Protein AF-A0A939ZTC3-F1 (afdb_monomer)

Mean predicted aligned error: 4.65 Å

Structure (mmCIF, N/CA/C/O backbone):
data_AF-A0A939ZTC3-F1
#
_entry.id   AF-A0A939ZTC3-F1
#
loop_
_atom_site.group_PDB
_atom_site.id
_atom_site.type_symbol
_atom_site.label_atom_id
_atom_site.label_alt_id
_atom_site.label_comp_id
_atom_site.label_asym_id
_atom_site.label_entity_id
_atom_site.label_seq_id
_atom_site.pdbx_PDB_ins_code
_atom_site.Cartn_x
_atom_site.Cartn_y
_atom_site.Cartn_z
_atom_site.occupancy
_atom_site.B_iso_or_equiv
_atom_site.auth_seq_id
_atom_site.auth_comp_id
_atom_site.auth_asym_id
_atom_site.auth_atom_id
_atom_site.pdbx_PDB_model_num
ATOM 1 N N . MET A 1 1 ? -7.137 3.616 25.313 1.00 63.56 1 MET A N 1
ATOM 2 C CA . MET A 1 1 ? -8.111 3.321 24.238 1.00 63.56 1 MET A CA 1
ATOM 3 C C . MET A 1 1 ? -7.388 2.529 23.168 1.00 63.56 1 MET A C 1
ATOM 5 O O . MET A 1 1 ? -6.253 2.884 22.868 1.00 63.56 1 MET A O 1
ATOM 9 N N . ASN A 1 2 ? -7.993 1.467 22.638 1.00 85.19 2 ASN A N 1
ATOM 10 C CA . ASN A 1 2 ? -7.394 0.723 21.528 1.00 85.19 2 ASN A CA 1
ATOM 11 C C . ASN A 1 2 ? -7.435 1.591 20.268 1.00 85.19 2 ASN A C 1
ATOM 13 O O . ASN A 1 2 ? -8.439 2.265 20.023 1.00 85.19 2 ASN A O 1
ATOM 17 N N . LYS A 1 3 ? -6.336 1.614 19.508 1.00 95.19 3 LYS A N 1
ATOM 18 C CA . LYS A 1 3 ? -6.281 2.356 18.246 1.00 95.19 3 LYS A CA 1
ATOM 19 C C . LYS A 1 3 ? -7.285 1.740 17.260 1.00 95.19 3 LYS A C 1
ATOM 21 O O . LYS A 1 3 ? -7.425 0.516 17.242 1.00 95.19 3 LYS A O 1
ATOM 26 N N . PRO A 1 4 ? -7.992 2.542 16.447 1.00 95.88 4 PRO A N 1
ATOM 27 C CA . PRO A 1 4 ? -8.800 2.001 15.362 1.00 95.88 4 PRO A CA 1
ATOM 28 C C . PRO A 1 4 ? -7.920 1.203 14.394 1.00 95.88 4 PRO A C 1
ATOM 30 O O . PRO A 1 4 ? -6.775 1.577 14.131 1.00 95.88 4 PRO A O 1
ATOM 33 N N . LYS A 1 5 ? -8.461 0.108 13.857 1.00 95.31 5 LYS A N 1
ATOM 34 C CA . LYS A 1 5 ? -7.760 -0.717 12.870 1.00 95.31 5 LYS A CA 1
ATOM 35 C C . LYS A 1 5 ? -7.807 -0.071 11.490 1.00 95.31 5 LYS A C 1
ATOM 37 O O . LYS A 1 5 ? -8.830 0.495 11.109 1.00 95.31 5 LYS A O 1
ATOM 42 N N . ILE A 1 6 ? -6.721 -0.190 10.732 1.00 96.56 6 ILE A N 1
ATOM 43 C CA . ILE A 1 6 ? -6.634 0.279 9.345 1.00 96.56 6 ILE A CA 1
ATOM 44 C C . ILE A 1 6 ? -5.984 -0.772 8.444 1.00 96.56 6 ILE A C 1
ATOM 46 O O . ILE A 1 6 ? -5.100 -1.519 8.866 1.00 96.56 6 ILE A O 1
ATOM 50 N N . ALA A 1 7 ? -6.402 -0.795 7.181 1.00 96.25 7 ALA A N 1
ATOM 51 C CA . ALA A 1 7 ? -5.739 -1.521 6.109 1.00 96.25 7 ALA A CA 1
ATOM 52 C C . ALA A 1 7 ? -5.174 -0.531 5.083 1.00 96.25 7 ALA A C 1
ATOM 54 O O . ALA A 1 7 ? -5.844 0.430 4.706 1.00 96.25 7 ALA A O 1
ATOM 55 N N . LEU A 1 8 ? -3.952 -0.773 4.615 1.00 96.75 8 LEU A N 1
ATOM 56 C CA . LEU A 1 8 ? -3.237 0.087 3.677 1.00 96.75 8 LEU A CA 1
ATOM 57 C C . LEU A 1 8 ? -3.006 -0.647 2.353 1.00 96.75 8 LEU A C 1
ATOM 59 O O . LEU A 1 8 ? -2.321 -1.667 2.295 1.00 96.75 8 LEU A O 1
ATOM 63 N N . LEU A 1 9 ? -3.568 -0.116 1.268 1.00 96.19 9 LEU A N 1
ATOM 64 C CA . LEU A 1 9 ? -3.389 -0.640 -0.085 1.00 96.19 9 LEU A CA 1
ATOM 65 C C . LEU A 1 9 ? -2.631 0.398 -0.914 1.00 96.19 9 LEU A C 1
ATOM 67 O O . LEU A 1 9 ? -3.203 1.410 -1.313 1.00 96.19 9 LEU A O 1
ATOM 71 N N . ILE A 1 10 ? -1.345 0.157 -1.160 1.00 95.69 10 ILE A N 1
ATOM 72 C CA . ILE A 1 10 ? -0.412 1.160 -1.680 1.00 95.69 10 ILE A CA 1
ATOM 73 C C . ILE A 1 10 ? -0.098 0.910 -3.154 1.00 95.69 10 ILE A C 1
ATOM 75 O O . ILE A 1 10 ? 0.614 -0.035 -3.494 1.00 95.69 10 ILE A O 1
ATOM 79 N N . ASP A 1 11 ? -0.564 1.793 -4.034 1.00 93.31 11 ASP A N 1
ATOM 80 C CA . ASP A 1 11 ? -0.131 1.818 -5.432 1.00 93.31 11 ASP A CA 1
ATOM 81 C C . ASP A 1 11 ? 1.209 2.557 -5.562 1.00 93.31 11 ASP A C 1
ATOM 83 O O . ASP A 1 11 ? 1.285 3.786 -5.511 1.00 93.31 11 ASP A O 1
ATOM 87 N N . LEU A 1 12 ? 2.287 1.799 -5.758 1.00 92.00 12 LEU A N 1
ATOM 88 C CA . LEU A 1 12 ? 3.637 2.340 -5.907 1.00 92.00 12 LEU A CA 1
ATOM 89 C C . LEU A 1 12 ? 3.866 3.060 -7.239 1.00 92.00 12 LEU A C 1
ATOM 91 O O . LEU A 1 12 ? 4.840 3.813 -7.339 1.00 92.00 12 LEU A O 1
ATOM 95 N N . GLY A 1 13 ? 3.035 2.803 -8.254 1.00 88.19 13 GLY A N 1
ATOM 96 C CA . GLY A 1 13 ? 3.058 3.522 -9.527 1.00 88.19 13 GLY A CA 1
ATOM 97 C C . GLY A 1 13 ? 2.512 4.944 -9.394 1.00 88.19 13 GLY A C 1
ATOM 98 O O . GLY A 1 13 ? 3.053 5.859 -10.013 1.00 88.19 13 GLY A O 1
ATOM 99 N N . SER A 1 14 ? 1.506 5.133 -8.537 1.00 90.94 14 SER A N 1
ATOM 100 C CA . SER A 1 14 ? 0.905 6.444 -8.249 1.00 90.94 14 SER A CA 1
ATOM 101 C C . SER A 1 14 ? 1.545 7.173 -7.059 1.00 90.94 14 SER A C 1
ATOM 103 O O . SER A 1 14 ? 1.420 8.394 -6.939 1.00 90.94 14 SER A O 1
ATOM 105 N N . LEU A 1 15 ? 2.248 6.458 -6.171 1.00 93.44 15 LEU A N 1
ATOM 106 C CA . LEU A 1 15 ? 2.870 7.031 -4.976 1.00 93.44 15 LEU A CA 1
ATOM 107 C C . LEU A 1 15 ? 4.005 8.010 -5.331 1.00 93.44 15 LEU A C 1
ATOM 109 O O . LEU A 1 15 ? 5.059 7.607 -5.822 1.00 93.44 15 LEU A O 1
ATOM 113 N N . LYS A 1 16 ? 3.820 9.293 -4.996 1.00 91.75 16 LYS A N 1
ATOM 114 C CA . LYS A 1 16 ? 4.756 10.391 -5.319 1.00 91.75 16 LYS A CA 1
ATOM 115 C C . LYS A 1 16 ? 5.880 10.615 -4.297 1.00 91.75 16 LYS A C 1
ATOM 117 O O . LYS A 1 16 ? 6.628 11.578 -4.425 1.00 91.75 16 LYS A O 1
ATOM 122 N N . VAL A 1 17 ? 6.012 9.748 -3.294 1.00 94.50 17 VAL A N 1
ATOM 123 C CA . VAL A 1 17 ? 7.068 9.834 -2.268 1.00 94.50 17 VAL A CA 1
ATOM 124 C C . VAL A 1 17 ? 8.126 8.744 -2.445 1.00 94.50 17 VAL A C 1
ATOM 126 O O . VAL A 1 17 ? 7.875 7.689 -3.040 1.00 94.50 17 VAL A O 1
ATOM 129 N N 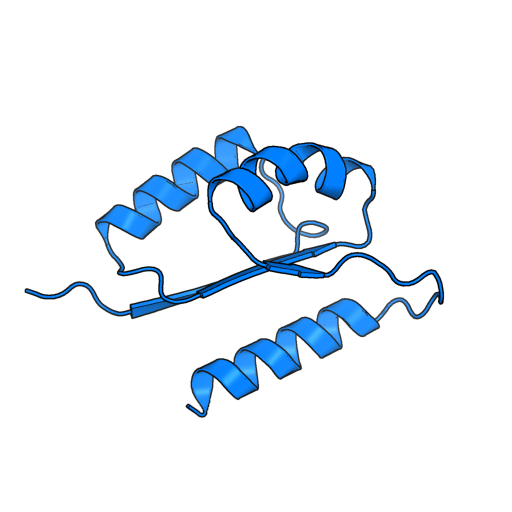. SER A 1 18 ? 9.335 8.993 -1.940 1.00 95.50 18 SER A N 1
ATOM 130 C CA . SER A 1 18 ? 10.390 7.977 -1.834 1.00 95.50 18 SER A CA 1
ATOM 131 C C . SER A 1 18 ? 10.023 6.897 -0.805 1.00 95.50 18 SER A C 1
ATOM 133 O O . SER A 1 18 ? 9.062 7.050 -0.051 1.00 95.50 18 SER A O 1
ATOM 135 N N . CYS A 1 19 ? 10.799 5.810 -0.757 1.00 96.25 19 CYS A N 1
ATOM 136 C CA . CYS A 1 19 ? 10.661 4.796 0.292 1.00 96.25 19 CYS A CA 1
ATOM 137 C C . CYS A 1 19 ? 10.879 5.405 1.686 1.00 96.25 19 CYS A C 1
ATOM 139 O O . CYS A 1 19 ? 10.047 5.222 2.567 1.00 96.25 19 CYS A O 1
ATOM 141 N N . GLU A 1 20 ? 11.910 6.238 1.859 1.00 96.75 20 GLU A N 1
ATOM 142 C CA . GLU A 1 20 ? 12.145 6.972 3.112 1.00 96.75 20 GLU A CA 1
ATOM 143 C C . GLU A 1 20 ? 10.959 7.880 3.486 1.00 96.75 20 GLU A C 1
ATOM 145 O O . GLU A 1 20 ? 10.522 7.905 4.636 1.00 96.75 20 GLU A O 1
ATOM 150 N N . GLY A 1 21 ? 10.389 8.596 2.510 1.00 97.12 21 GLY A N 1
ATOM 151 C CA . GLY A 1 21 ? 9.201 9.421 2.733 1.00 97.12 21 GLY A CA 1
ATOM 152 C C . GLY A 1 21 ? 7.988 8.592 3.163 1.00 97.12 21 GLY A C 1
ATOM 153 O O . GLY A 1 21 ? 7.263 8.987 4.072 1.00 97.12 21 GLY A O 1
ATOM 154 N N . TYR A 1 22 ? 7.798 7.413 2.565 1.00 96.62 22 TYR A N 1
ATOM 155 C CA . TYR A 1 22 ? 6.748 6.485 2.979 1.00 96.62 22 TYR A CA 1
ATOM 156 C C . TYR A 1 22 ? 6.980 5.937 4.392 1.00 96.62 22 TYR A C 1
ATOM 158 O O . TYR A 1 22 ? 6.021 5.804 5.140 1.00 96.62 22 TYR A O 1
ATOM 166 N N . GLN A 1 23 ? 8.221 5.648 4.789 1.00 96.00 23 GLN A N 1
ATOM 167 C CA . GLN A 1 23 ? 8.527 5.175 6.146 1.00 96.00 23 GLN A CA 1
ATOM 168 C C . GLN A 1 23 ? 8.126 6.200 7.212 1.00 96.00 23 GLN A C 1
ATOM 170 O O . GLN A 1 23 ? 7.540 5.826 8.226 1.00 96.00 23 GLN A O 1
ATOM 175 N N . LYS A 1 24 ? 8.372 7.491 6.955 1.00 97.31 24 LYS A N 1
ATOM 176 C CA . LYS A 1 24 ? 7.930 8.587 7.834 1.00 97.31 24 LYS A CA 1
ATOM 177 C C . LYS A 1 24 ? 6.404 8.652 7.914 1.00 97.31 24 LYS A C 1
ATOM 179 O O . LYS A 1 24 ? 5.854 8.658 9.009 1.00 97.31 24 LYS A O 1
ATOM 184 N N . LEU A 1 25 ? 5.726 8.590 6.767 1.00 95.62 25 LEU A N 1
ATOM 185 C CA . LEU A 1 25 ? 4.262 8.549 6.709 1.00 95.62 25 LEU A CA 1
ATOM 186 C C . LEU A 1 25 ? 3.681 7.328 7.443 1.00 95.62 25 LEU A C 1
ATOM 188 O O . LEU A 1 25 ? 2.699 7.445 8.167 1.00 95.62 25 LEU A O 1
ATOM 192 N N . ALA A 1 26 ? 4.286 6.152 7.278 1.00 94.81 26 ALA A N 1
ATOM 193 C CA . ALA A 1 26 ? 3.849 4.931 7.941 1.00 94.81 26 ALA A CA 1
ATOM 194 C C . ALA A 1 26 ? 3.977 5.048 9.465 1.00 94.81 26 ALA A C 1
ATOM 196 O O . ALA A 1 26 ? 3.049 4.666 10.170 1.00 94.81 26 ALA A O 1
ATOM 197 N N . ALA A 1 27 ? 5.067 5.636 9.968 1.00 95.31 27 ALA A N 1
ATOM 198 C CA . ALA A 1 27 ? 5.236 5.900 11.397 1.00 95.31 27 ALA A CA 1
ATOM 199 C C . ALA A 1 27 ? 4.165 6.866 11.941 1.00 95.31 27 ALA A C 1
ATOM 201 O O . ALA A 1 27 ? 3.637 6.660 13.033 1.00 95.31 27 ALA A O 1
ATOM 202 N N . GLU A 1 28 ? 3.788 7.892 11.172 1.00 96.56 28 GLU A N 1
ATOM 203 C CA . GLU A 1 28 ? 2.684 8.790 11.535 1.00 96.56 28 GLU A CA 1
ATOM 204 C C . GLU A 1 28 ? 1.334 8.058 11.576 1.00 96.56 28 GLU A C 1
ATOM 206 O O . GLU A 1 28 ? 0.563 8.244 12.518 1.00 96.56 28 GLU A O 1
ATOM 211 N N . ILE A 1 29 ? 1.059 7.172 10.614 1.00 96.19 29 ILE A N 1
ATOM 212 C CA . ILE A 1 29 ? -0.157 6.341 10.609 1.00 96.19 29 ILE A CA 1
ATOM 213 C C . ILE A 1 29 ? -0.174 5.400 11.820 1.00 96.19 29 ILE A C 1
ATOM 215 O O . ILE A 1 29 ? -1.197 5.302 12.498 1.00 96.19 29 ILE A O 1
ATOM 219 N N . GLU A 1 30 ? 0.951 4.746 12.125 1.00 94.75 30 GLU A N 1
ATOM 220 C CA . GLU A 1 30 ? 1.106 3.849 13.280 1.00 94.75 30 GLU A CA 1
ATOM 221 C C . GLU A 1 30 ? 0.835 4.576 14.613 1.00 94.75 30 GLU A C 1
ATOM 223 O O . GLU A 1 30 ? 0.400 3.944 15.578 1.00 94.75 30 GLU A O 1
ATOM 228 N N . ASN A 1 31 ? 1.011 5.901 14.697 1.00 96.06 31 ASN A N 1
ATOM 229 C CA . ASN A 1 31 ? 0.659 6.672 15.897 1.00 96.06 31 ASN A CA 1
ATOM 230 C C . ASN A 1 31 ? 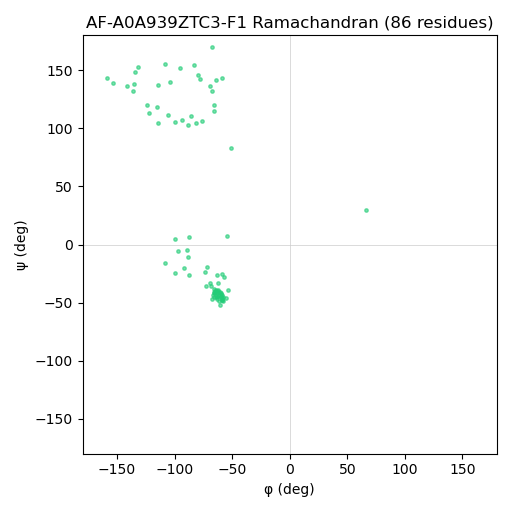-0.855 6.739 16.133 1.00 96.06 31 ASN A C 1
ATOM 232 O O . ASN A 1 31 ? -1.290 6.687 17.286 1.00 96.06 31 ASN A O 1
ATOM 236 N N . SER A 1 32 ? -1.652 6.805 15.067 1.00 96.12 32 SER A N 1
ATOM 237 C CA . SER A 1 32 ? -3.110 6.970 15.141 1.00 96.12 32 SER A CA 1
ATOM 238 C C . SER A 1 32 ? -3.894 5.668 14.968 1.00 96.12 32 SER A C 1
ATOM 240 O O . SER A 1 32 ? -5.012 5.576 15.471 1.00 96.12 32 SER A O 1
ATOM 242 N N . TYR A 1 33 ? -3.321 4.659 14.309 1.00 97.38 33 TYR A N 1
ATOM 243 C CA . TYR A 1 33 ? -4.018 3.431 13.923 1.00 97.38 33 TYR A CA 1
ATOM 244 C C . TYR A 1 33 ? -3.236 2.165 14.284 1.00 97.38 33 TYR A C 1
ATOM 246 O O . TYR A 1 33 ? -2.007 2.151 14.331 1.00 97.38 33 TYR A O 1
ATOM 254 N N . GLU A 1 34 ? -3.965 1.073 14.503 1.00 95.38 34 GLU A N 1
ATOM 255 C CA . GLU A 1 34 ? -3.422 -0.284 14.468 1.00 95.38 34 GLU A CA 1
ATOM 256 C C . GLU A 1 34 ? -3.448 -0.769 13.012 1.00 95.38 34 GLU A C 1
ATOM 258 O O . GLU A 1 34 ? -4.515 -0.982 12.434 1.00 95.38 34 GLU A O 1
ATOM 263 N N . ILE A 1 35 ? -2.280 -0.909 12.385 1.00 94.31 35 ILE A N 1
ATOM 264 C CA . ILE A 1 35 ? -2.193 -1.381 11.000 1.00 94.31 35 ILE A CA 1
ATOM 265 C C . ILE A 1 35 ? -2.431 -2.894 10.975 1.00 94.31 35 ILE A C 1
ATOM 267 O O . ILE A 1 35 ? -1.568 -3.674 11.364 1.00 94.31 35 ILE A O 1
ATOM 271 N N . ALA A 1 36 ? -3.606 -3.301 10.498 1.00 93.38 36 ALA A N 1
ATOM 272 C CA . ALA A 1 36 ? -4.015 -4.701 10.414 1.00 93.38 36 ALA A CA 1
ATOM 273 C C . ALA A 1 36 ? -3.570 -5.375 9.106 1.00 93.38 36 ALA A C 1
ATOM 275 O O . ALA A 1 36 ? -3.423 -6.594 9.057 1.00 93.38 36 ALA A O 1
ATOM 276 N N . TYR A 1 37 ? -3.381 -4.597 8.036 1.00 93.38 37 TYR A N 1
ATOM 277 C CA . TYR A 1 37 ? -3.000 -5.113 6.724 1.00 93.38 37 TYR A CA 1
ATOM 278 C C . TYR A 1 37 ? -2.240 -4.068 5.913 1.00 93.38 37 TYR A C 1
ATOM 280 O O . TYR A 1 37 ? -2.645 -2.906 5.876 1.00 93.38 37 TYR A O 1
ATOM 288 N N . VAL A 1 38 ? -1.185 -4.483 5.211 1.00 95.94 38 VAL A N 1
ATOM 289 C CA . VAL A 1 38 ? -0.492 -3.642 4.227 1.00 95.94 38 VAL A CA 1
ATOM 290 C C . VAL A 1 38 ? -0.193 -4.457 2.984 1.00 95.94 38 VAL A C 1
ATOM 292 O O . VAL A 1 38 ? 0.367 -5.551 3.075 1.00 95.94 38 VAL A O 1
ATOM 295 N N . LYS A 1 39 ? -0.510 -3.895 1.817 1.00 95.69 39 LYS A N 1
ATOM 296 C CA . LYS A 1 39 ? -0.137 -4.484 0.534 1.00 95.69 39 LYS A CA 1
ATOM 297 C C . LYS A 1 39 ? 0.281 -3.455 -0.493 1.00 95.69 39 LYS A C 1
ATOM 299 O O . LYS A 1 39 ? -0.393 -2.443 -0.677 1.00 95.69 39 LYS A O 1
ATOM 304 N N . PHE A 1 40 ? 1.362 -3.761 -1.201 1.00 94.50 40 PHE A N 1
ATOM 305 C CA . PHE A 1 40 ? 1.926 -2.920 -2.249 1.00 94.50 40 PHE A CA 1
ATOM 306 C C . PHE A 1 40 ? 1.603 -3.460 -3.645 1.00 94.50 40 PHE A C 1
ATOM 308 O O . PHE A 1 40 ? 1.671 -4.664 -3.904 1.00 94.50 40 PHE A O 1
ATOM 315 N N . TYR A 1 41 ? 1.286 -2.550 -4.560 1.00 92.00 41 TYR A N 1
ATOM 316 C CA . TYR A 1 41 ? 0.891 -2.829 -5.937 1.00 92.00 41 TYR A CA 1
ATOM 317 C C . TYR A 1 41 ? 1.825 -2.066 -6.880 1.00 92.00 41 TYR A C 1
ATOM 319 O O . TYR A 1 41 ? 1.908 -0.841 -6.815 1.00 92.00 41 TYR A O 1
ATOM 327 N N . SER A 1 42 ? 2.558 -2.761 -7.758 1.00 87.69 42 SER A N 1
ATOM 328 C CA . SER A 1 42 ? 3.337 -2.078 -8.799 1.00 87.69 42 SER A CA 1
ATOM 329 C C . SER A 1 42 ? 3.693 -2.942 -9.999 1.00 87.69 42 SER A C 1
ATOM 331 O O . SER A 1 42 ? 4.106 -4.094 -9.868 1.00 87.69 42 S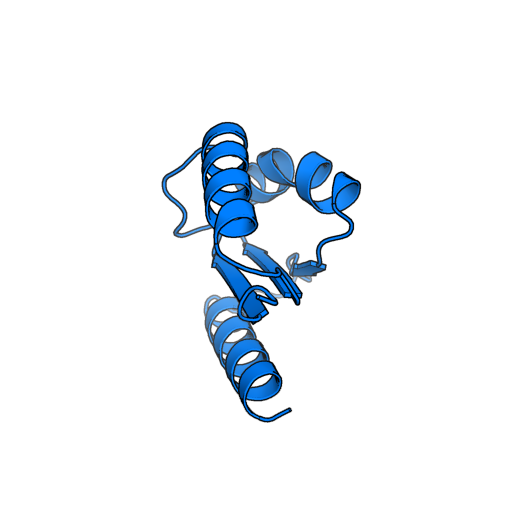ER A O 1
ATOM 333 N N . TYR A 1 43 ? 3.677 -2.314 -11.175 1.00 83.25 43 TYR A N 1
ATOM 334 C CA . TYR A 1 43 ? 4.383 -2.796 -12.365 1.00 83.25 43 TYR A CA 1
ATOM 335 C C . TYR A 1 43 ? 5.749 -2.129 -12.561 1.00 83.25 43 TYR A C 1
ATOM 337 O O . TYR A 1 43 ? 6.492 -2.502 -13.470 1.00 83.25 43 TYR A O 1
ATOM 345 N N . VAL A 1 44 ? 6.097 -1.136 -11.739 1.00 84.81 44 VAL A N 1
ATOM 346 C CA . VAL A 1 44 ? 7.292 -0.318 -11.943 1.00 84.81 44 VAL A CA 1
ATOM 347 C C . VAL A 1 44 ? 8.48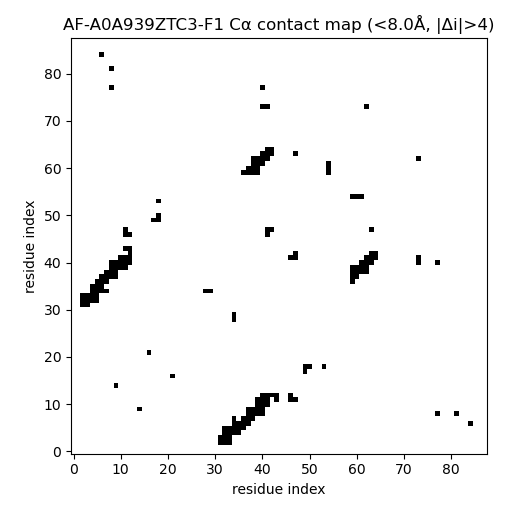1 -0.981 -11.255 1.00 84.81 44 VAL A C 1
ATOM 349 O O . VAL A 1 44 ? 8.653 -0.881 -10.043 1.00 84.81 44 VAL A O 1
ATOM 352 N N . ALA A 1 45 ? 9.341 -1.630 -12.045 1.00 84.56 45 ALA A N 1
ATOM 353 C CA . ALA A 1 45 ? 10.499 -2.376 -11.541 1.00 84.56 45 ALA A CA 1
ATOM 354 C C . ALA A 1 45 ? 11.410 -1.544 -10.619 1.00 84.56 45 ALA A C 1
ATOM 356 O O . ALA A 1 45 ? 11.875 -2.053 -9.602 1.00 84.56 45 ALA A O 1
ATOM 357 N N . LYS A 1 46 ? 11.624 -0.260 -10.944 1.00 88.12 46 LYS A N 1
ATOM 358 C CA . LYS A 1 46 ? 12.390 0.662 -10.092 1.00 88.12 46 LYS A CA 1
ATOM 359 C C . LYS A 1 46 ? 11.733 0.839 -8.720 1.00 88.12 46 LYS A C 1
ATOM 361 O O . LYS A 1 46 ? 12.396 0.662 -7.712 1.00 88.12 46 LYS A O 1
ATOM 366 N N . ARG A 1 47 ? 10.423 1.108 -8.681 1.00 89.62 47 ARG A N 1
ATOM 367 C CA . ARG A 1 47 ? 9.682 1.305 -7.425 1.00 89.62 47 ARG A CA 1
ATOM 368 C C . ARG A 1 47 ? 9.656 0.040 -6.576 1.00 89.62 47 ARG A C 1
ATOM 370 O O . ARG A 1 47 ? 9.836 0.132 -5.373 1.00 89.62 47 ARG A O 1
ATOM 377 N N . ASN A 1 48 ? 9.508 -1.127 -7.204 1.00 86.50 48 ASN A N 1
ATOM 378 C CA . ASN A 1 48 ? 9.641 -2.404 -6.503 1.00 86.50 48 ASN A CA 1
ATOM 379 C C . ASN A 1 48 ? 11.023 -2.528 -5.854 1.00 86.50 48 ASN A C 1
ATOM 381 O O . ASN A 1 48 ? 11.111 -2.789 -4.663 1.00 86.50 48 ASN A O 1
ATOM 385 N N . ARG A 1 49 ? 12.104 -2.257 -6.596 1.00 90.12 49 ARG A N 1
ATOM 386 C CA . ARG A 1 49 ? 13.465 -2.294 -6.040 1.00 90.12 49 ARG A CA 1
ATOM 387 C C . ARG A 1 49 ? 13.634 -1.346 -4.851 1.00 90.12 49 ARG A C 1
ATOM 389 O O . ARG A 1 49 ? 14.164 -1.774 -3.835 1.00 90.12 49 ARG A O 1
ATOM 396 N N . ASP A 1 50 ? 13.144 -0.114 -4.967 1.00 92.81 50 ASP A N 1
ATOM 397 C CA . ASP A 1 50 ? 13.259 0.909 -3.918 1.00 92.81 50 ASP A CA 1
ATOM 398 C C . ASP A 1 50 ? 12.514 0.522 -2.619 1.00 92.81 50 ASP A C 1
ATOM 400 O O . ASP A 1 50 ? 12.865 1.000 -1.543 1.00 92.81 50 ASP A O 1
ATOM 404 N N . PHE A 1 51 ? 11.471 -0.314 -2.707 1.00 94.31 51 PHE A N 1
ATOM 405 C CA . PHE A 1 51 ? 10.615 -0.686 -1.571 1.00 94.31 51 PHE A CA 1
ATOM 406 C C . PHE A 1 51 ? 10.811 -2.127 -1.080 1.00 94.31 51 PHE A C 1
ATOM 408 O O . PHE A 1 51 ? 10.383 -2.432 0.029 1.00 94.31 51 PHE A O 1
ATOM 415 N N . ASN A 1 52 ? 11.452 -3.008 -1.854 1.00 91.94 52 ASN A N 1
ATOM 416 C CA . ASN A 1 52 ? 11.559 -4.440 -1.548 1.00 91.94 52 ASN A CA 1
ATOM 417 C C . ASN A 1 52 ? 12.152 -4.722 -0.161 1.00 91.94 52 ASN A C 1
ATOM 419 O O . ASN A 1 52 ? 11.602 -5.538 0.572 1.00 91.94 52 ASN A O 1
ATOM 423 N N . GLU A 1 53 ? 13.244 -4.045 0.207 1.00 93.50 53 GLU A N 1
ATOM 424 C CA . GLU A 1 53 ? 13.888 -4.234 1.515 1.00 93.50 53 GLU A CA 1
ATOM 425 C C . GLU A 1 53 ? 12.952 -3.846 2.661 1.00 93.50 53 GLU A C 1
ATOM 427 O O . GLU A 1 53 ? 12.800 -4.591 3.626 1.00 93.50 53 GLU A O 1
ATOM 432 N N . PHE A 1 54 ? 12.262 -2.713 2.523 1.00 94.38 54 PHE A N 1
ATOM 433 C CA . PHE A 1 54 ? 11.310 -2.239 3.521 1.00 94.38 54 PHE A CA 1
ATOM 434 C C . PHE A 1 54 ? 10.091 -3.165 3.649 1.00 94.38 54 PHE A C 1
ATOM 436 O O . PHE A 1 54 ? 9.691 -3.509 4.761 1.00 94.38 54 PHE A O 1
ATOM 443 N N . ILE A 1 55 ? 9.523 -3.596 2.518 1.00 93.44 55 ILE A N 1
ATOM 444 C CA . ILE A 1 55 ? 8.392 -4.532 2.469 1.00 93.44 55 ILE A CA 1
ATOM 445 C C . ILE A 1 55 ? 8.766 -5.842 3.168 1.00 93.44 55 ILE A C 1
ATOM 447 O O . ILE A 1 55 ? 8.021 -6.306 4.029 1.00 93.44 55 ILE A O 1
ATOM 451 N N . ALA A 1 56 ? 9.936 -6.402 2.848 1.00 92.81 56 ALA A N 1
ATOM 452 C CA . ALA A 1 56 ? 10.423 -7.635 3.455 1.00 92.81 56 ALA A CA 1
ATOM 453 C C . ALA A 1 56 ? 10.677 -7.476 4.962 1.00 92.81 56 ALA A C 1
ATOM 455 O O . ALA A 1 56 ? 10.236 -8.316 5.743 1.00 92.81 56 ALA A O 1
ATOM 456 N N . ALA A 1 57 ? 11.322 -6.384 5.385 1.00 92.44 57 ALA A N 1
ATOM 457 C CA . ALA A 1 57 ? 11.634 -6.124 6.792 1.00 92.44 57 ALA A CA 1
ATOM 458 C C . ALA A 1 57 ? 10.384 -5.996 7.678 1.00 92.44 57 ALA A C 1
ATOM 460 O O . ALA A 1 57 ? 10.409 -6.390 8.842 1.00 92.44 57 ALA A O 1
ATOM 461 N N . LYS A 1 58 ? 9.287 -5.457 7.136 1.00 91.00 58 LYS A N 1
ATOM 462 C CA . LYS A 1 58 ? 8.002 -5.328 7.840 1.00 91.00 58 LYS A CA 1
ATOM 463 C C . LYS A 1 58 ? 7.080 -6.546 7.671 1.00 91.00 58 LYS A C 1
ATOM 465 O O . LYS A 1 58 ? 6.023 -6.577 8.293 1.00 91.00 58 LYS A O 1
ATOM 470 N N . GLY A 1 59 ? 7.455 -7.531 6.850 1.00 89.38 59 GLY A N 1
ATOM 471 C CA . GLY A 1 59 ? 6.613 -8.693 6.548 1.00 89.38 59 GLY A CA 1
ATOM 472 C C . GLY A 1 59 ? 5.343 -8.340 5.764 1.00 89.38 59 GLY A C 1
ATOM 473 O O . GLY A 1 59 ? 4.316 -8.987 5.941 1.00 89.38 59 GLY A O 1
ATOM 474 N N . TYR A 1 60 ? 5.389 -7.288 4.942 1.00 91.44 60 TYR A N 1
ATOM 475 C CA . TYR A 1 60 ? 4.246 -6.826 4.155 1.00 91.44 60 TYR A CA 1
ATOM 476 C C . TYR A 1 60 ? 4.083 -7.603 2.845 1.00 91.44 60 TYR A C 1
ATOM 478 O O . TYR A 1 60 ? 5.050 -8.091 2.259 1.00 91.44 60 TYR A O 1
ATOM 486 N N . ASP A 1 61 ? 2.849 -7.649 2.344 1.00 87.50 61 ASP A N 1
ATOM 487 C CA . ASP A 1 61 ? 2.541 -8.280 1.064 1.00 87.50 61 ASP A CA 1
ATOM 488 C C . ASP A 1 61 ? 2.894 -7.361 -0.114 1.00 87.50 61 ASP A C 1
ATOM 490 O O . ASP A 1 61 ? 2.675 -6.146 -0.088 1.00 87.50 61 ASP A O 1
ATOM 494 N N . ALA A 1 62 ? 3.336 -7.954 -1.222 1.00 84.44 62 ALA A N 1
ATOM 495 C CA . ALA A 1 62 ? 3.504 -7.250 -2.489 1.00 84.44 62 ALA A CA 1
ATOM 496 C C . ALA A 1 62 ? 2.949 -8.061 -3.662 1.00 84.44 62 ALA A C 1
ATOM 498 O O . ALA A 1 62 ? 3.169 -9.267 -3.776 1.00 84.44 62 ALA A O 1
ATOM 499 N N . VAL A 1 63 ? 2.253 -7.386 -4.578 1.00 81.69 63 VAL A N 1
ATOM 500 C CA . VAL A 1 63 ? 1.899 -7.946 -5.886 1.00 81.69 63 VAL A CA 1
ATOM 501 C C . VAL A 1 63 ? 2.964 -7.534 -6.887 1.00 81.69 63 VAL A C 1
ATOM 503 O O . VAL A 1 63 ? 3.005 -6.385 -7.329 1.00 81.69 63 VAL A O 1
ATOM 506 N N . THR A 1 64 ? 3.802 -8.487 -7.280 1.00 63.81 64 THR A N 1
ATOM 507 C CA . THR A 1 64 ? 4.750 -8.321 -8.384 1.00 63.81 64 THR A CA 1
ATOM 508 C C . THR A 1 64 ? 4.151 -8.867 -9.687 1.00 63.81 64 THR A C 1
ATOM 510 O O . THR A 1 64 ? 3.278 -9.743 -9.663 1.00 63.81 64 THR A O 1
ATOM 513 N N . PRO A 1 65 ? 4.550 -8.346 -10.861 1.00 59.38 65 PRO A N 1
ATOM 514 C CA . PRO A 1 65 ? 4.027 -8.848 -12.121 1.00 59.38 65 PRO A CA 1
ATOM 515 C C . PRO A 1 65 ? 4.458 -10.293 -12.370 1.00 59.38 65 PRO A C 1
ATOM 517 O O . PRO A 1 65 ? 5.633 -10.580 -12.579 1.00 59.38 65 PRO A O 1
ATOM 520 N N . VAL A 1 66 ? 3.474 -11.184 -12.495 1.00 54.69 66 VAL A N 1
ATOM 521 C CA . VAL A 1 66 ? 3.613 -12.358 -13.361 1.00 54.69 66 VAL A CA 1
ATOM 522 C C . VAL A 1 66 ? 3.670 -11.827 -14.793 1.00 54.69 66 VAL A C 1
ATOM 524 O O . VAL A 1 66 ? 2.844 -10.992 -15.162 1.00 54.69 66 VAL A O 1
ATOM 527 N N . ALA A 1 67 ? 4.633 -12.287 -15.590 1.00 52.53 67 ALA A N 1
ATOM 528 C CA . ALA A 1 67 ? 5.058 -11.742 -16.887 1.00 52.53 67 ALA A CA 1
ATOM 529 C C . ALA A 1 67 ? 3.979 -11.541 -17.993 1.00 52.53 67 ALA A C 1
ATOM 531 O O . ALA A 1 67 ? 4.323 -11.185 -19.121 1.00 52.53 67 ALA A O 1
ATOM 532 N N . SER A 1 68 ? 2.675 -11.709 -17.726 1.00 51.53 68 SER A N 1
ATOM 533 C CA . SER A 1 68 ? 1.594 -11.494 -18.699 1.00 51.53 68 SER A CA 1
ATOM 534 C C . SER A 1 68 ? 0.881 -10.133 -18.552 1.00 51.53 68 SER A C 1
ATOM 536 O O . SER A 1 68 ? 0.051 -9.877 -17.675 1.00 51.53 68 SER A O 1
ATOM 538 N N . LYS A 1 69 ? 1.233 -9.272 -19.509 1.00 54.25 69 LYS A N 1
ATOM 539 C CA . LYS A 1 69 ? 0.812 -7.900 -19.829 1.00 54.25 69 LYS A CA 1
ATOM 540 C C . LYS A 1 69 ? -0.714 -7.665 -19.939 1.00 54.25 69 LYS A C 1
ATOM 542 O O . LYS A 1 69 ? -1.242 -7.571 -21.044 1.00 54.25 69 LYS A O 1
ATOM 547 N N . LYS A 1 70 ? -1.432 -7.443 -18.834 1.00 61.91 70 LYS A N 1
ATOM 548 C CA . LYS A 1 70 ? -2.711 -6.692 -18.872 1.00 61.91 70 LYS A CA 1
ATOM 549 C C . LYS A 1 70 ? -2.621 -5.485 -17.941 1.00 61.91 70 LYS A C 1
ATOM 551 O O . LYS A 1 70 ? -2.537 -5.665 -16.732 1.00 61.91 70 LYS A O 1
ATOM 556 N N . ARG A 1 71 ? -2.635 -4.276 -18.522 1.00 60.75 71 ARG A N 1
ATOM 557 C CA . ARG A 1 71 ? -2.359 -2.995 -17.839 1.00 60.75 71 ARG A CA 1
ATOM 558 C C . ARG A 1 71 ? -3.272 -2.711 -16.633 1.00 60.75 71 ARG A C 1
ATOM 560 O O . ARG A 1 71 ? -2.799 -2.106 -15.690 1.00 60.75 71 ARG A O 1
ATOM 567 N N . ASN A 1 72 ? -4.503 -3.229 -16.612 1.00 73.19 72 ASN A N 1
ATOM 568 C CA . ASN A 1 72 ? -5.510 -2.875 -15.593 1.00 73.19 72 ASN A CA 1
ATOM 569 C C . ASN A 1 72 ? -5.639 -3.913 -14.457 1.00 73.19 72 ASN A C 1
ATOM 571 O O . ASN A 1 72 ? -6.555 -3.845 -13.635 1.00 73.19 72 ASN A O 1
ATOM 575 N N . ARG A 1 73 ? -4.784 -4.947 -14.439 1.00 80.88 73 ARG A N 1
ATOM 576 C CA . ARG A 1 73 ? -4.903 -6.038 -13.457 1.00 80.88 73 ARG A CA 1
ATOM 577 C C . ARG A 1 73 ? -4.567 -5.584 -12.036 1.00 80.88 73 ARG A C 1
ATOM 579 O O . ARG A 1 73 ? -5.171 -6.123 -11.116 1.00 80.88 73 ARG A O 1
ATOM 586 N N . LEU A 1 74 ? -3.643 -4.637 -11.848 1.00 86.56 74 LEU A N 1
ATOM 587 C CA . LEU A 1 74 ? -3.331 -4.112 -10.512 1.00 86.56 74 LEU A CA 1
ATOM 588 C C . LEU A 1 74 ? -4.492 -3.314 -9.935 1.00 86.56 74 LEU A C 1
ATOM 590 O O . LEU A 1 74 ? -4.881 -3.616 -8.816 1.00 86.56 74 LEU A O 1
ATOM 594 N N . ASP A 1 75 ? -5.098 -2.413 -10.709 1.00 87.50 75 ASP A N 1
ATOM 595 C CA . ASP A 1 75 ? -6.255 -1.632 -10.248 1.00 87.50 75 ASP A CA 1
ATOM 596 C C . ASP A 1 75 ? -7.401 -2.560 -9.837 1.00 87.50 75 ASP A C 1
ATOM 598 O O . ASP A 1 75 ? -7.935 -2.476 -8.734 1.00 87.50 75 ASP A O 1
ATOM 602 N N . SER A 1 76 ? -7.718 -3.537 -10.697 1.00 90.56 76 SER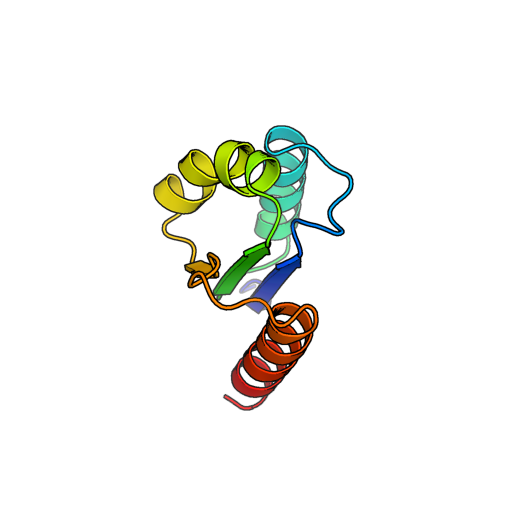 A N 1
ATOM 603 C CA . SER A 1 76 ? -8.747 -4.541 -10.402 1.00 90.56 76 SER A CA 1
ATOM 604 C C . SER A 1 76 ? -8.403 -5.348 -9.149 1.00 90.56 76 SER A C 1
ATOM 606 O O . SER A 1 76 ? -9.274 -5.623 -8.330 1.00 90.56 76 SER A O 1
ATOM 608 N N . ARG A 1 77 ? -7.133 -5.733 -8.978 1.00 90.50 77 ARG A N 1
ATOM 609 C CA . ARG A 1 77 ? -6.671 -6.488 -7.809 1.00 90.50 77 ARG A CA 1
ATOM 610 C C . ARG A 1 77 ? -6.761 -5.661 -6.532 1.00 90.50 77 ARG A C 1
ATOM 612 O O . ARG A 1 77 ? -7.236 -6.189 -5.5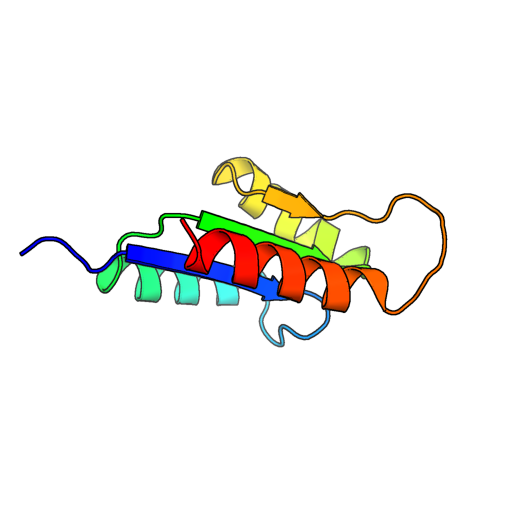37 1.00 90.50 77 ARG A O 1
ATOM 619 N N . GLN A 1 78 ? -6.350 -4.398 -6.574 1.00 93.00 78 GLN A N 1
ATOM 620 C CA . GLN A 1 78 ? -6.426 -3.479 -5.445 1.00 93.00 78 GLN A CA 1
ATOM 621 C C . GLN A 1 78 ? -7.881 -3.260 -5.017 1.00 93.00 78 GLN A C 1
ATOM 623 O O . GLN A 1 78 ? -8.174 -3.338 -3.827 1.00 93.00 78 GLN A O 1
ATOM 628 N N . ILE A 1 79 ? -8.800 -3.081 -5.974 1.00 94.06 79 ILE A N 1
ATOM 629 C CA . ILE A 1 79 ? -10.243 -2.989 -5.702 1.00 94.06 79 ILE A CA 1
ATOM 630 C C . ILE A 1 79 ? -10.751 -4.277 -5.047 1.00 94.06 79 ILE A C 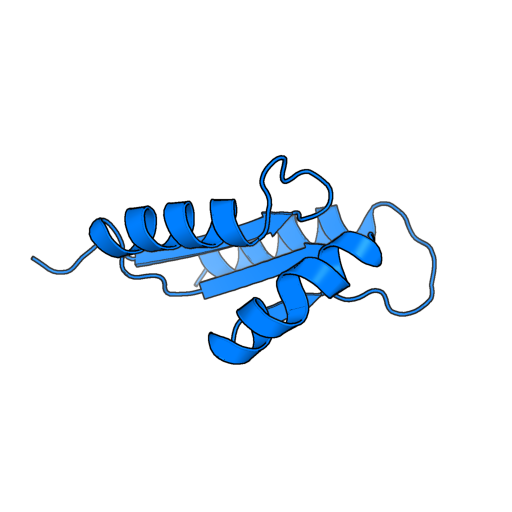1
ATOM 632 O O . ILE A 1 79 ? -11.360 -4.218 -3.984 1.00 94.06 79 ILE A O 1
ATOM 636 N N . ILE A 1 80 ? -10.470 -5.443 -5.640 1.00 93.25 80 ILE A N 1
ATOM 637 C CA . ILE A 1 80 ? -10.917 -6.743 -5.112 1.00 93.25 80 ILE A CA 1
ATOM 638 C C . ILE A 1 80 ? -10.400 -6.973 -3.690 1.00 93.25 80 ILE A C 1
ATOM 640 O O . ILE A 1 80 ? -11.158 -7.411 -2.826 1.00 93.25 80 ILE A O 1
ATOM 644 N N . ASP A 1 81 ? -9.117 -6.711 -3.450 1.00 94.31 81 ASP A N 1
ATOM 645 C CA . ASP A 1 81 ? -8.505 -6.909 -2.141 1.00 94.31 81 ASP A CA 1
ATOM 646 C C . ASP A 1 81 ? -9.114 -5.933 -1.120 1.00 94.31 81 ASP A C 1
ATOM 648 O O . ASP A 1 81 ? -9.485 -6.360 -0.029 1.00 94.31 81 ASP A O 1
ATOM 652 N N . GLY A 1 82 ? -9.339 -4.669 -1.497 1.00 94.75 82 GLY A N 1
ATOM 653 C CA . GLY A 1 82 ? -10.027 -3.683 -0.658 1.00 94.75 82 GLY A CA 1
ATOM 654 C C . GLY A 1 82 ? -11.456 -4.098 -0.292 1.00 94.75 82 GLY A C 1
ATOM 655 O O . GLY A 1 82 ? -11.830 -4.043 0.877 1.00 94.75 82 GLY A O 1
ATOM 656 N N . THR A 1 83 ? -12.241 -4.586 -1.258 1.00 95.81 83 THR A N 1
ATOM 657 C CA . THR A 1 83 ? -13.603 -5.087 -1.007 1.00 95.81 83 THR A CA 1
ATOM 658 C C . THR A 1 83 ? -13.604 -6.299 -0.080 1.00 95.81 83 THR A C 1
ATOM 660 O O . THR A 1 83 ? -14.445 -6.384 0.808 1.00 95.81 83 THR A O 1
ATOM 663 N N . LYS A 1 84 ? -12.661 -7.233 -0.253 1.00 94.31 84 LYS A N 1
ATOM 664 C CA . LYS A 1 84 ? -12.555 -8.420 0.609 1.00 94.31 84 LYS A CA 1
ATOM 665 C C . LYS A 1 84 ? -12.188 -8.070 2.042 1.00 94.31 84 LYS A C 1
ATOM 667 O O . LYS A 1 84 ? -12.746 -8.664 2.953 1.00 94.31 84 LYS A O 1
ATOM 672 N N . ILE A 1 85 ? -11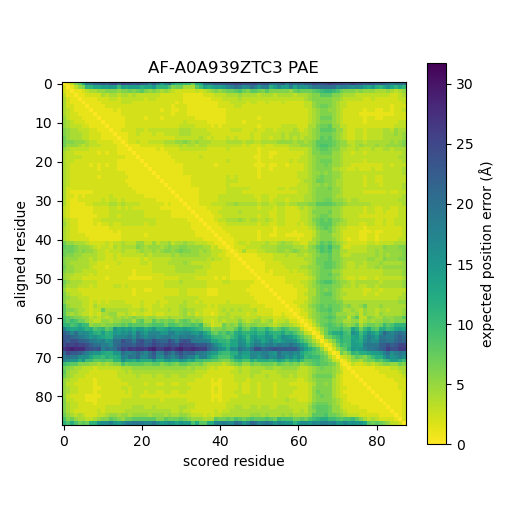.273 -7.120 2.227 1.00 93.69 85 ILE A N 1
ATOM 673 C CA . ILE A 1 85 ? -10.875 -6.651 3.557 1.00 93.69 85 ILE A CA 1
ATOM 674 C C . ILE A 1 85 ? -12.049 -5.968 4.259 1.00 93.69 85 ILE A C 1
ATOM 676 O O . ILE A 1 85 ? -12.230 -6.171 5.448 1.00 93.69 85 ILE A O 1
ATOM 680 N N . ALA A 1 86 ? -12.853 -5.183 3.537 1.00 90.94 86 ALA A N 1
ATOM 681 C CA . ALA A 1 86 ? -13.999 -4.482 4.116 1.00 90.94 86 ALA A CA 1
ATOM 682 C C . ALA A 1 86 ? -15.194 -5.398 4.444 1.00 90.94 86 ALA A C 1
ATOM 684 O O . ALA A 1 86 ? -16.042 -5.023 5.247 1.00 90.94 86 ALA A O 1
ATOM 685 N N . ALA A 1 87 ? -15.301 -6.552 3.780 1.00 88.19 87 ALA A N 1
ATOM 686 C CA . ALA A 1 87 ? -16.403 -7.496 3.959 1.00 88.19 87 ALA A CA 1
ATOM 687 C C . ALA A 1 87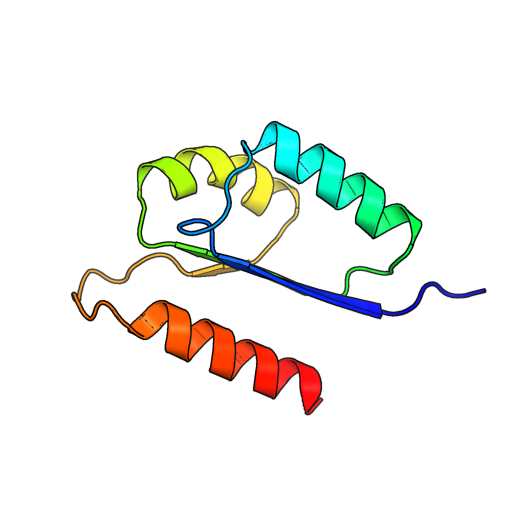 ? -16.171 -8.529 5.080 1.00 88.19 87 ALA A C 1
ATOM 689 O O . ALA A 1 87 ? -17.101 -9.268 5.405 1.00 88.19 87 ALA A O 1
ATOM 690 N N . GLY A 1 88 ? -14.946 -8.619 5.609 1.00 66.56 88 GLY A N 1
ATOM 691 C CA . GLY A 1 88 ? -14.578 -9.466 6.751 1.00 66.56 88 GLY A CA 1
ATOM 692 C C . GLY A 1 88 ? -14.533 -8.683 8.053 1.00 66.56 88 GLY A C 1
ATOM 693 O O . GLY A 1 88 ? -14.692 -9.338 9.105 1.00 66.56 88 GLY A O 1
#

Nearest PDB structures (foldseek):
  3f9k-assembly1_A  TM=4.372E-01  e=4.442E-01  Human immunodeficiency virus type 2 (ISOLATE ROD)
  8t5b-assembly1_A  TM=4.024E-01  e=1.207E+00  Human immunodeficiency virus 1
  2x6n-assembly1_B  TM=4.898E-01  e=2.349E+00  Human spumaretrovirus
  2x78-assembly2_C-2  TM=4.007E-01  e=1.683E+00  Human spumaretrovirus
  2x74-assembly2_A  TM=4.703E-01  e=5.584E+00  Human spumaretrovirus

Foldseek 3Di:
DAAAEDAEEAELVPDPDFLVRVVVVVVVCVVRHDYPAYEYEDADPVSCVRCVVVCVVVVHHYDYDPPDDDPCVRVVVSVVVVVVVVVD

Sequence (88 aa):
MNKPKIALLIDLGSLKVSCEGYQKLAAEIENSYEIAYVKFYSYVAKRNRDFNEFIAAKGYDAVTPVASKKRNRLDSRQIIDGTKIAAG

Secondary structure (DSSP, 8-state):
-PPPEEEEEEETTT--S-HHHHHHHHHHHHHH-EEEEEEEE---HHHHHHHHHHHHHHT-EEEPPPS---TTHHHHHHHHHHHHHHH-

Radius of gyration: 13.55 Å; Cα contacts (8 Å, |Δi|>4): 86; chains: 1; bounding box: 30×23×44 Å

Solvent-accessible surface area (backbone atoms only — not comparable to full-atom values): 5309 Å² total; per-residue (Å²): 132,85,56,55,76,41,72,46,79,44,50,52,76,74,48,91,61,54,56,70,54,46,52,54,53,50,55,57,46,53,74,65,28,37,77,77,42,52,36,38,37,43,85,44,66,67,54,49,63,66,35,46,67,61,35,58,76,71,70,46,50,69,52,69,74,68,94,71,92,54,92,61,53,58,63,54,47,52,51,52,52,52,54,54,62,74,75,106

pLDDT: mean 88.48, std 11.54, range [51.53, 97.38]